Protein AF-0000000078811228 (afdb_homodimer)

Foldseek 3Di:
DVVVVVVVVVVVVVVVVQVVCCVVQVGDDDPPQDPVRVVVVNVVSVVVVVVVVVVVVVVVVVVVCVVCVPPDPVRVVVVVVVVVD/DVVVVVVVVVVVVVVVVQVVCCVVQVGDDDPPQDPVSVVVVNVVSVVVVVVVVVVVVVVVVVVVCVVCVPPDPVRVVVVVVVVVD

Solvent-accessible surface area (backbone atoms only — not comparable to full-atom values): 9125 Å² total; per-residue (Å²): 111,64,65,58,51,48,47,48,48,50,50,49,52,52,49,50,51,42,51,52,32,27,72,52,47,72,48,64,78,67,87,86,59,49,46,69,52,44,33,54,48,28,52,55,49,40,52,52,40,51,49,21,38,51,46,30,52,53,52,26,50,56,24,52,49,58,65,46,67,77,48,50,71,69,55,50,52,53,52,53,52,63,67,74,101,113,65,65,61,49,49,47,50,48,51,50,48,52,51,49,50,51,42,51,52,31,28,74,52,47,74,48,62,76,65,87,86,60,47,46,68,52,46,35,53,49,29,52,54,50,40,54,50,39,52,49,20,39,49,45,32,50,53,50,26,50,55,24,50,49,57,66,46,67,80,49,50,70,70,56,50,51,52,52,51,54,60,63,77,95

Structure (mmCIF, N/CA/C/O backbone):
data_AF-0000000078811228-model_v1
#
loop_
_entity.id
_entity.type
_entity.pdbx_description
1 polymer 'Uncharacterized protein'
#
loop_
_atom_site.group_PDB
_atom_site.id
_atom_site.type_symbol
_atom_site.label_atom_id
_atom_site.label_alt_id
_atom_site.label_comp_id
_atom_site.label_asym_id
_atom_site.label_entity_id
_atom_site.label_seq_id
_atom_site.pdbx_PDB_ins_code
_atom_site.Cartn_x
_atom_site.Cartn_y
_atom_site.Cartn_z
_atom_site.occupancy
_atom_site.B_iso_or_equiv
_atom_site.auth_seq_id
_atom_site.auth_comp_id
_atom_site.auth_asym_id
_atom_site.auth_atom_id
_atom_site.pdbx_PDB_model_num
ATOM 1 N N . MET A 1 1 ? -31.359 26.656 -6.195 1 53.28 1 MET A N 1
ATOM 2 C CA . MET A 1 1 ? -30.469 26.203 -7.262 1 53.28 1 MET A CA 1
ATOM 3 C C . MET A 1 1 ? -29.016 26.406 -6.871 1 53.28 1 MET A C 1
ATOM 5 O O . MET A 1 1 ? -28.156 25.578 -7.195 1 53.28 1 MET A O 1
ATOM 9 N N . THR A 1 2 ? -28.75 27.469 -6.086 1 66.62 2 THR A N 1
ATOM 10 C CA . THR A 1 2 ? -27.375 27.844 -5.762 1 66.62 2 THR A CA 1
ATOM 11 C C . THR A 1 2 ? -26.797 26.891 -4.723 1 66.62 2 THR A C 1
ATOM 13 O O . THR A 1 2 ? -25.641 26.484 -4.828 1 66.62 2 THR A O 1
ATOM 16 N N . THR A 1 3 ? -27.734 26.438 -3.873 1 69.56 3 THR A N 1
ATOM 17 C CA . THR A 1 3 ? -27.234 25.625 -2.768 1 69.56 3 THR A CA 1
ATOM 18 C C . THR A 1 3 ? -26.844 24.234 -3.256 1 69.56 3 THR A C 1
ATOM 20 O O . THR A 1 3 ? -25.828 23.672 -2.807 1 69.56 3 THR A O 1
ATOM 23 N N . LEU A 1 4 ? -27.656 23.781 -4.211 1 66.94 4 LEU A N 1
ATOM 24 C CA . LEU A 1 4 ? -27.359 22.453 -4.73 1 66.94 4 LEU A CA 1
ATOM 25 C C . LEU A 1 4 ? -26.094 22.469 -5.57 1 66.94 4 LEU A C 1
ATOM 27 O O . LEU A 1 4 ? -25.297 21.516 -5.516 1 66.94 4 LEU A O 1
ATOM 31 N N . GLU A 1 5 ? -26.016 23.594 -6.297 1 62.56 5 GLU A N 1
ATOM 32 C CA . GLU A 1 5 ? -24.828 23.703 -7.145 1 62.56 5 GLU A CA 1
ATOM 33 C C . GLU A 1 5 ? -23.562 23.828 -6.305 1 62.56 5 GLU A C 1
ATOM 35 O O . GLU A 1 5 ? -22.531 23.25 -6.641 1 62.56 5 GLU A O 1
ATOM 40 N N . ASN A 1 6 ? -23.781 24.656 -5.176 1 64.19 6 ASN A N 1
ATOM 41 C CA . ASN A 1 6 ? -22.641 24.812 -4.285 1 64.19 6 ASN A CA 1
ATOM 42 C C . ASN A 1 6 ? -22.266 23.5 -3.615 1 64.19 6 ASN A C 1
ATOM 44 O O . ASN A 1 6 ? -21.078 23.188 -3.457 1 64.19 6 ASN A O 1
ATOM 48 N N . GLU A 1 7 ? -23.297 22.812 -3.293 1 61.97 7 GLU A N 1
ATOM 49 C CA . GLU A 1 7 ? -23.047 21.531 -2.656 1 61.97 7 GLU A CA 1
ATOM 50 C C . GLU A 1 7 ? -22.375 20.547 -3.623 1 61.97 7 GLU A C 1
ATOM 52 O O . GLU A 1 7 ? -21.469 19.812 -3.24 1 61.97 7 GLU A O 1
ATOM 57 N N . LYS A 1 8 ? -22.844 20.547 -4.711 1 66.62 8 LYS A N 1
ATOM 58 C CA . LYS A 1 8 ? -22.25 19.672 -5.723 1 66.62 8 LYS A CA 1
ATOM 59 C C . LYS A 1 8 ? -20.812 20.047 -6.02 1 66.62 8 LYS A C 1
ATOM 61 O O . LYS A 1 8 ? -19.953 19.188 -6.227 1 66.62 8 LYS A O 1
ATOM 66 N N . ASN A 1 9 ? -20.688 21.375 -6.02 1 69.81 9 ASN A N 1
ATOM 67 C CA . ASN A 1 9 ? -19.344 21.875 -6.266 1 69.81 9 ASN A CA 1
ATOM 68 C C . ASN A 1 9 ? -18.391 21.5 -5.133 1 69.81 9 ASN A C 1
ATOM 70 O O . ASN A 1 9 ? -17.25 21.094 -5.383 1 69.81 9 ASN A O 1
ATOM 74 N N . VAL A 1 10 ? -18.906 21.641 -3.891 1 69.25 10 VAL A N 1
ATOM 75 C CA . VAL A 1 10 ? -18.078 21.297 -2.742 1 69.25 10 VAL A CA 1
ATOM 76 C C . VAL A 1 10 ? -17.812 19.797 -2.736 1 69.25 10 VAL A C 1
ATOM 78 O O . VAL A 1 10 ? -16.688 19.359 -2.479 1 69.25 10 VAL A O 1
ATOM 81 N N . ASN A 1 11 ? -18.781 19.078 -3.129 1 75 11 ASN A N 1
ATOM 82 C CA . ASN A 1 11 ? -18.641 17.625 -3.18 1 75 11 ASN A CA 1
ATOM 83 C C . ASN A 1 11 ? -17.641 17.203 -4.254 1 75 11 ASN A C 1
ATOM 85 O O . ASN A 1 11 ? -16.859 16.281 -4.043 1 75 11 ASN A O 1
ATOM 89 N N . GLY A 1 12 ? -17.719 17.906 -5.293 1 78.69 12 GLY A N 1
ATOM 90 C CA . GLY A 1 12 ? -16.797 17.625 -6.379 1 78.69 12 GLY A CA 1
ATOM 91 C C . GLY A 1 12 ? -15.352 17.906 -6.027 1 78.69 12 GLY A C 1
ATOM 92 O O . GLY A 1 12 ? -14.461 17.125 -6.352 1 78.69 12 GLY A O 1
ATOM 93 N N . VAL A 1 13 ? -15.125 19.031 -5.352 1 81.94 13 VAL A N 1
ATOM 94 C CA . VAL A 1 13 ? -13.781 19.406 -4.941 1 81.94 13 VAL A CA 1
ATOM 95 C C . VAL A 1 13 ? -13.258 18.406 -3.91 1 81.94 13 VAL A C 1
ATOM 97 O O . VAL A 1 13 ? -12.094 18 -3.975 1 81.94 13 VAL A O 1
ATOM 100 N N . GLU A 1 14 ? -14.117 18.078 -3.074 1 82.56 14 GLU A N 1
ATOM 101 C CA . GLU A 1 14 ? -13.727 17.125 -2.041 1 82.56 14 GLU A CA 1
ATOM 102 C C . GLU A 1 14 ? -13.375 15.766 -2.646 1 82.56 14 GLU A C 1
ATOM 104 O O . GLU A 1 14 ? -12.406 15.133 -2.232 1 82.56 14 GLU A O 1
ATOM 109 N N . GLU A 1 15 ? -14.125 15.414 -3.547 1 87.19 15 GLU A N 1
ATOM 110 C CA . GLU A 1 15 ? -13.867 14.141 -4.211 1 87.19 15 GLU A CA 1
ATOM 111 C C . GLU A 1 15 ? -12.547 14.18 -4.977 1 87.19 15 GLU A C 1
ATOM 113 O O . GLU A 1 15 ? -11.805 13.195 -4.992 1 87.19 15 GLU A O 1
ATOM 118 N N . SER A 1 16 ? -12.289 15.258 -5.523 1 88.69 16 SER A N 1
ATOM 119 C CA . SER A 1 16 ? -11.039 15.414 -6.262 1 88.69 16 SER A CA 1
ATOM 120 C C . SER A 1 16 ? -9.836 15.375 -5.324 1 88.69 16 SER A C 1
ATOM 122 O O . SER A 1 16 ? -8.812 14.773 -5.645 1 88.69 16 SER A O 1
ATOM 124 N N . LYS A 1 17 ? -9.992 16.016 -4.211 1 91.12 17 LYS A N 1
ATOM 125 C CA . LYS A 1 17 ? -8.914 16 -3.225 1 91.12 17 LYS A CA 1
ATOM 126 C C . LYS A 1 17 ? -8.672 14.586 -2.697 1 91.12 17 LYS A C 1
ATOM 128 O O . LYS A 1 17 ? -7.52 14.164 -2.547 1 91.12 17 LYS A O 1
ATOM 133 N N . ARG A 1 18 ? -9.727 13.914 -2.486 1 91.75 18 ARG A N 1
ATOM 134 C CA . ARG A 1 18 ? -9.617 12.539 -1.999 1 91.75 18 ARG A CA 1
ATOM 135 C C . ARG A 1 18 ? -8.961 11.641 -3.037 1 91.75 18 ARG A C 1
ATOM 137 O O . ARG A 1 18 ? -8.133 10.789 -2.693 1 91.75 18 ARG A O 1
ATOM 144 N N . ALA A 1 19 ? -9.305 11.875 -4.215 1 93.25 19 ALA A N 1
ATOM 145 C CA . ALA A 1 19 ? -8.711 11.094 -5.297 1 93.25 19 ALA A CA 1
ATOM 146 C C . ALA A 1 19 ? -7.211 11.344 -5.398 1 93.25 19 ALA A C 1
ATOM 148 O O . ALA A 1 19 ? -6.43 10.406 -5.598 1 93.25 19 ALA A O 1
ATOM 149 N N . GLU A 1 20 ? -6.824 12.586 -5.285 1 94.88 20 GLU A N 1
ATOM 150 C CA . GLU A 1 20 ? -5.41 12.938 -5.328 1 94.88 20 GLU A CA 1
ATOM 151 C C . GLU A 1 20 ? -4.652 12.312 -4.16 1 94.88 20 GLU A C 1
ATOM 153 O O . GLU A 1 20 ? -3.539 11.812 -4.332 1 94.88 20 GLU A O 1
ATOM 158 N N . MET A 1 21 ? -5.234 12.297 -2.949 1 95.94 21 MET A N 1
ATOM 159 C CA . MET A 1 21 ? -4.613 11.68 -1.781 1 95.94 21 MET A CA 1
ATOM 160 C C . MET A 1 21 ? -4.453 10.172 -1.982 1 95.94 21 MET A C 1
ATOM 162 O O . MET A 1 21 ? -3.428 9.602 -1.615 1 95.94 21 MET A O 1
ATOM 166 N N . HIS A 1 22 ? -5.438 9.648 -2.57 1 96.5 22 HIS A N 1
ATOM 167 C CA . HIS A 1 22 ? -5.383 8.211 -2.822 1 96.5 22 HIS A CA 1
ATOM 168 C C . HIS A 1 22 ? -4.246 7.863 -3.781 1 96.5 22 HIS A C 1
ATOM 170 O O . HIS A 1 22 ? -3.529 6.883 -3.572 1 96.5 22 HIS A O 1
ATOM 176 N N . LYS A 1 23 ? -4.109 8.656 -4.75 1 96.88 23 LYS A N 1
ATOM 177 C CA . LYS A 1 23 ? -3.021 8.438 -5.699 1 96.88 23 LYS A CA 1
ATOM 178 C C . LYS A 1 23 ? -1.662 8.586 -5.023 1 96.88 23 LYS A C 1
ATOM 180 O O . LYS A 1 23 ? -0.744 7.809 -5.285 1 96.88 23 LYS A O 1
ATOM 185 N N . THR A 1 24 ? -1.56 9.516 -4.129 1 97.88 24 THR A N 1
ATOM 186 C CA . THR A 1 24 ? -0.287 9.891 -3.521 1 97.88 24 THR A CA 1
ATOM 187 C C . THR A 1 24 ? 0.051 8.953 -2.359 1 97.88 24 THR A C 1
ATOM 189 O O . THR A 1 24 ? 1.209 8.57 -2.182 1 97.88 24 THR A O 1
ATOM 192 N N . TYR A 1 25 ? -0.99 8.562 -1.59 1 98.38 25 TYR A N 1
ATOM 193 C CA . TYR A 1 25 ? -0.711 7.902 -0.318 1 98.38 25 TYR A CA 1
ATOM 194 C C . TYR A 1 25 ? -1.384 6.539 -0.25 1 98.38 25 TYR A C 1
ATOM 196 O O . TYR A 1 25 ? -1.197 5.793 0.716 1 98.38 25 TYR A O 1
ATOM 204 N N . GLY A 1 26 ? -2.17 6.164 -1.188 1 97.5 26 GLY A N 1
ATOM 205 C CA . GLY A 1 26 ? -2.902 4.906 -1.166 1 97.5 26 GLY A CA 1
ATOM 206 C C . GLY A 1 26 ? -4.199 4.988 -0.387 1 97.5 26 GLY A C 1
ATOM 207 O O . GLY A 1 26 ? -5.023 4.07 -0.444 1 97.5 26 GLY A O 1
ATOM 208 N N . MET A 1 27 ? -4.344 5.988 0.376 1 97.19 27 MET A N 1
ATOM 209 C CA . MET A 1 27 ? -5.52 6.254 1.203 1 97.19 27 MET A CA 1
ATOM 210 C C . MET A 1 27 ? -5.629 7.742 1.525 1 97.19 27 MET A C 1
ATOM 212 O O . MET A 1 27 ? -4.625 8.453 1.536 1 97.19 27 MET A O 1
ATOM 216 N N . TRP A 1 28 ? -6.855 8.156 1.708 1 96 28 TRP A N 1
ATOM 217 C CA . TRP A 1 28 ? -7.012 9.547 2.111 1 96 28 TRP A CA 1
ATOM 218 C C . TRP A 1 28 ? -7.055 9.672 3.631 1 96 28 TRP A C 1
ATOM 220 O O . TRP A 1 28 ? -7.371 8.703 4.332 1 96 28 TRP A O 1
ATOM 230 N N . TYR A 1 29 ? -6.719 10.875 4.141 1 95.94 29 TYR A N 1
ATOM 231 C CA . TYR A 1 29 ? -6.91 11.227 5.543 1 95.94 29 TYR A CA 1
ATOM 232 C C . TYR A 1 29 ? -8.023 12.25 5.703 1 95.94 29 TYR A C 1
ATOM 234 O O . TYR A 1 29 ? -8.414 12.906 4.73 1 95.94 29 TYR A O 1
ATOM 242 N N . LYS A 1 30 ? -8.523 12.352 6.859 1 92.69 30 LYS A N 1
ATOM 243 C CA . LYS A 1 30 ? -9.688 13.188 7.137 1 92.69 30 LYS A CA 1
ATOM 244 C C . LYS A 1 30 ? -9.352 14.664 6.961 1 92.69 30 LYS A C 1
ATOM 246 O O . LYS A 1 30 ? -8.281 15.117 7.359 1 92.69 30 LYS A O 1
ATOM 251 N N . GLU A 1 31 ? -10.344 15.352 6.383 1 87.88 31 GLU A N 1
ATOM 252 C CA . GLU A 1 31 ? -10.211 16.797 6.305 1 87.88 31 GLU A CA 1
ATOM 253 C C . GLU A 1 31 ? -10.07 17.422 7.691 1 87.88 31 GLU A C 1
ATOM 255 O O . GLU A 1 31 ? -10.781 17.031 8.625 1 87.88 31 GLU A O 1
ATOM 260 N N . GLY A 1 32 ? -9.094 18.422 7.836 1 90.56 32 GLY A N 1
ATOM 261 C CA . GLY A 1 32 ? -8.914 19.078 9.117 1 90.56 32 GLY A CA 1
ATOM 262 C C . GLY A 1 32 ? -8.039 18.297 10.078 1 90.56 32 GLY A C 1
ATOM 263 O O . GLY A 1 32 ? -7.965 18.609 11.266 1 90.56 32 GLY A O 1
ATOM 264 N N . ALA A 1 33 ? -7.473 17.25 9.602 1 94.94 33 ALA A N 1
ATOM 265 C CA . ALA A 1 33 ? -6.562 16.469 10.445 1 94.94 33 ALA A CA 1
ATOM 266 C C . ALA A 1 33 ? -5.461 17.359 11.023 1 94.94 33 ALA A C 1
ATOM 268 O O . ALA A 1 33 ? -4.895 18.203 10.312 1 94.94 33 ALA A O 1
ATOM 269 N N . THR A 1 34 ? -5.215 17.172 12.328 1 94.69 34 THR A N 1
ATOM 270 C CA . THR A 1 34 ? -4.109 17.875 12.969 1 94.69 34 THR A CA 1
ATOM 271 C C . THR A 1 34 ? -2.773 17.25 12.578 1 94.69 34 THR A C 1
ATOM 273 O O . THR A 1 34 ? -2.736 16.156 12.008 1 94.69 34 THR A O 1
ATOM 276 N N . ALA A 1 35 ? -1.739 17.906 12.93 1 94.25 35 ALA A N 1
ATOM 277 C CA . ALA A 1 35 ? -0.403 17.359 12.711 1 94.25 35 ALA A CA 1
ATOM 278 C C . ALA A 1 35 ? -0.23 16.031 13.438 1 94.25 35 ALA A C 1
ATOM 280 O O . ALA A 1 35 ? 0.363 15.094 12.891 1 94.25 35 ALA A O 1
ATOM 281 N N . SER A 1 36 ? -0.73 15.945 14.594 1 94.69 36 SER A N 1
ATOM 282 C CA . SER A 1 36 ? -0.647 14.711 15.367 1 94.69 36 SER A CA 1
ATOM 283 C C . SER A 1 36 ? -1.448 13.594 14.711 1 94.69 36 SER A C 1
ATOM 285 O O . SER A 1 36 ? -1.004 12.445 14.672 1 94.69 36 SER A O 1
ATOM 287 N N . ASP A 1 37 ? -2.59 13.945 14.203 1 96.88 37 ASP A N 1
ATOM 288 C CA . ASP A 1 37 ? -3.4 12.977 13.469 1 96.88 37 ASP A CA 1
ATOM 289 C C . ASP A 1 37 ? -2.639 12.422 12.266 1 96.88 37 ASP A C 1
ATOM 291 O O . ASP A 1 37 ? -2.66 11.219 12.016 1 96.88 37 ASP A O 1
ATOM 295 N N . LEU A 1 38 ? -1.973 13.297 11.586 1 97.75 38 LEU A N 1
ATOM 296 C CA . LEU A 1 38 ? -1.277 12.914 10.359 1 97.75 38 LEU A CA 1
ATOM 297 C C . LEU A 1 38 ? -0.089 12.008 10.672 1 97.75 38 LEU A C 1
ATOM 299 O O . LEU A 1 38 ? 0.167 11.039 9.945 1 97.75 38 LEU A O 1
ATOM 303 N N . VAL A 1 39 ? 0.568 12.273 11.672 1 97.44 39 VAL A N 1
ATOM 304 C CA . VAL A 1 39 ? 1.681 11.414 12.07 1 97.44 39 VAL A CA 1
ATOM 305 C C . VAL A 1 39 ? 1.172 10 12.359 1 97.44 39 VAL A C 1
ATOM 307 O O . VAL A 1 39 ? 1.721 9.023 11.844 1 97.44 39 VAL A O 1
ATOM 310 N N . SER A 1 40 ? 0.132 9.914 13.133 1 98 40 SER A N 1
ATOM 311 C CA . SER A 1 40 ? -0.447 8.625 13.477 1 98 40 SER A CA 1
ATOM 312 C C . SER A 1 40 ? -0.976 7.906 12.242 1 98 40 SER A C 1
ATOM 314 O O . SER A 1 40 ? -0.814 6.691 12.102 1 98 40 SER A O 1
ATOM 316 N N . TRP A 1 41 ? -1.61 8.672 11.492 1 98.5 41 TRP A N 1
ATOM 317 C CA . TRP A 1 41 ? -2.152 8.133 10.25 1 98.5 41 TRP A CA 1
ATOM 318 C C . TRP A 1 41 ? -1.042 7.562 9.367 1 98.5 41 TRP A C 1
ATOM 320 O O . TRP A 1 41 ? -1.156 6.441 8.867 1 98.5 41 TRP A O 1
ATOM 330 N N . CYS A 1 42 ? 0.014 8.242 9.211 1 98.62 42 CYS A N 1
ATOM 331 C CA . CYS A 1 42 ? 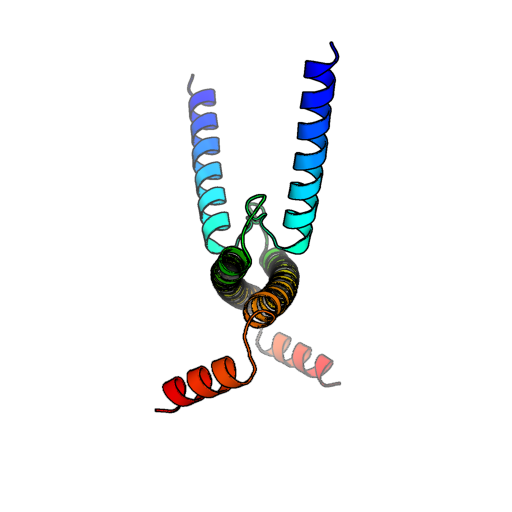1.149 7.793 8.414 1 98.62 42 CYS A CA 1
ATOM 332 C C . CYS A 1 42 ? 1.745 6.512 8.984 1 98.62 42 CYS A C 1
ATOM 334 O O . CYS A 1 42 ? 2.045 5.574 8.242 1 98.62 42 CYS A O 1
ATOM 336 N N . ASP A 1 43 ? 1.846 6.48 10.242 1 98.56 43 ASP A N 1
ATOM 337 C CA . ASP A 1 43 ? 2.396 5.285 10.867 1 98.56 43 ASP A CA 1
ATOM 338 C C . ASP A 1 43 ? 1.537 4.059 10.57 1 98.56 43 ASP A C 1
ATOM 340 O O . ASP A 1 43 ? 2.062 2.99 10.242 1 98.56 43 ASP A O 1
ATOM 344 N N . ALA A 1 44 ? 0.321 4.211 10.695 1 98.56 44 ALA A N 1
ATOM 345 C CA . ALA A 1 44 ? -0.602 3.105 10.445 1 98.56 44 ALA A CA 1
ATOM 346 C C . ALA A 1 44 ? -0.534 2.656 8.992 1 98.56 44 ALA A C 1
ATOM 348 O O . ALA A 1 44 ? -0.516 1.456 8.703 1 98.56 44 ALA A O 1
ATOM 349 N N . ARG A 1 45 ? -0.449 3.605 8.062 1 98.56 45 ARG A N 1
ATOM 350 C CA . ARG A 1 45 ? -0.403 3.275 6.645 1 98.56 45 ARG A CA 1
ATOM 351 C C . ARG A 1 45 ? 0.898 2.562 6.289 1 98.56 45 ARG A C 1
ATOM 353 O O . ARG A 1 45 ? 0.889 1.565 5.566 1 98.56 45 ARG A O 1
ATOM 360 N N . ILE A 1 46 ? 1.917 3.059 6.789 1 98.75 46 ILE A N 1
ATOM 361 C CA . ILE A 1 46 ? 3.227 2.482 6.508 1 98.75 46 ILE A CA 1
ATOM 362 C C . ILE A 1 46 ? 3.262 1.03 6.98 1 98.75 46 ILE A C 1
ATOM 364 O O . ILE A 1 46 ? 3.779 0.156 6.281 1 98.75 46 ILE A O 1
ATOM 368 N N . ALA A 1 47 ? 2.689 0.755 8.117 1 98.75 47 ALA A N 1
ATOM 369 C CA . ALA A 1 47 ? 2.635 -0.609 8.641 1 98.75 47 ALA A CA 1
ATOM 370 C C . ALA A 1 47 ? 1.868 -1.527 7.691 1 98.75 47 ALA A C 1
ATOM 372 O O . ALA A 1 47 ? 2.312 -2.641 7.398 1 98.75 47 ALA A O 1
ATOM 373 N N . VAL A 1 48 ? 0.769 -1.056 7.215 1 98.5 48 VAL A N 1
ATOM 374 C CA . VAL A 1 48 ? -0.057 -1.84 6.305 1 98.5 48 VAL A CA 1
ATOM 375 C C . VAL A 1 48 ? 0.714 -2.113 5.016 1 98.5 48 VAL A C 1
ATOM 377 O O . VAL A 1 48 ? 0.761 -3.252 4.543 1 98.5 48 VAL A O 1
AT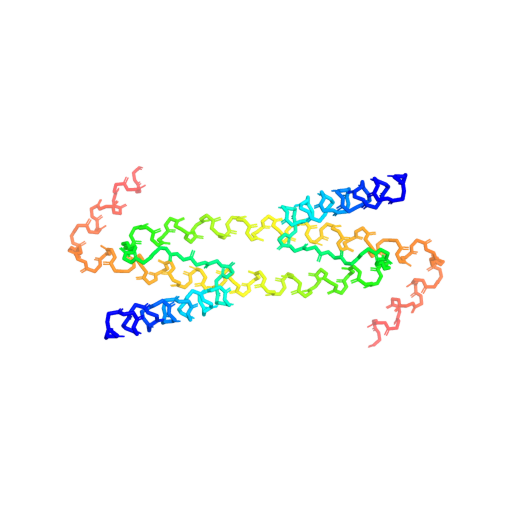OM 380 N N . TYR A 1 49 ? 1.325 -1.135 4.465 1 98.81 49 TYR A N 1
ATOM 381 C CA . TYR A 1 49 ? 2.035 -1.279 3.199 1 98.81 49 TYR A CA 1
ATOM 382 C C . TYR A 1 49 ? 3.232 -2.211 3.35 1 98.81 49 TYR A C 1
ATOM 384 O O . TYR A 1 49 ? 3.539 -2.988 2.441 1 98.81 49 TYR A O 1
ATOM 392 N N . ARG A 1 50 ? 3.875 -2.123 4.438 1 98.81 50 ARG A N 1
ATOM 393 C CA . ARG A 1 50 ? 4.992 -3.025 4.688 1 98.81 50 ARG A CA 1
ATOM 394 C C . ARG A 1 50 ? 4.527 -4.477 4.742 1 98.81 50 ARG A C 1
ATOM 396 O O . ARG A 1 50 ? 5.207 -5.371 4.234 1 98.81 50 ARG A O 1
ATOM 403 N N . GLU A 1 51 ? 3.396 -4.723 5.348 1 98.81 51 GLU A N 1
ATOM 404 C CA . GLU A 1 51 ? 2.834 -6.066 5.375 1 98.81 51 GLU A CA 1
ATOM 405 C C . GLU A 1 51 ? 2.463 -6.543 3.975 1 98.81 51 GLU A C 1
ATOM 407 O O . GLU A 1 51 ? 2.727 -7.691 3.613 1 98.81 51 GLU A O 1
ATOM 412 N N . TRP A 1 52 ? 1.876 -5.664 3.25 1 98.56 52 TRP A N 1
ATOM 413 C CA . TRP A 1 52 ? 1.521 -6.008 1.878 1 98.56 52 TRP A CA 1
ATOM 414 C C . TRP A 1 52 ? 2.766 -6.328 1.058 1 98.56 52 TRP A C 1
ATOM 416 O O . TRP A 1 52 ? 2.771 -7.281 0.274 1 98.56 52 TRP A O 1
ATOM 426 N N . ILE A 1 53 ? 3.787 -5.547 1.235 1 98.81 53 ILE A N 1
ATOM 427 C CA . ILE A 1 53 ? 5.035 -5.789 0.519 1 98.81 53 ILE A CA 1
ATOM 428 C C . ILE A 1 53 ? 5.59 -7.16 0.898 1 98.81 53 ILE A C 1
ATOM 430 O O . ILE A 1 53 ? 5.984 -7.941 0.027 1 98.81 53 ILE A O 1
ATOM 434 N N . LYS A 1 54 ? 5.566 -7.422 2.125 1 98.81 54 LYS A N 1
ATOM 435 C CA . LYS A 1 54 ? 6.023 -8.727 2.594 1 98.81 54 LYS A CA 1
ATOM 436 C C . LYS A 1 54 ? 5.234 -9.859 1.932 1 98.81 54 LYS A C 1
ATOM 438 O O . LYS A 1 54 ? 5.82 -10.82 1.429 1 98.81 54 LYS A O 1
ATOM 443 N N . ASN A 1 55 ? 3.975 -9.773 1.965 1 98.69 55 ASN A N 1
ATOM 444 C CA . ASN A 1 55 ? 3.115 -10.789 1.37 1 98.69 55 ASN A CA 1
ATOM 445 C C . ASN A 1 55 ? 3.365 -10.93 -0.129 1 98.69 55 ASN A C 1
ATOM 447 O O . ASN A 1 55 ? 3.396 -12.047 -0.657 1 98.69 55 ASN A O 1
ATOM 451 N N . CYS A 1 56 ? 3.525 -9.812 -0.806 1 98.56 56 CYS A N 1
ATOM 452 C CA . CYS A 1 56 ? 3.814 -9.828 -2.236 1 98.56 56 CYS A CA 1
ATOM 453 C C . CYS A 1 56 ? 5.156 -10.5 -2.51 1 98.56 56 CYS A C 1
ATOM 455 O O . CYS A 1 56 ? 5.297 -11.242 -3.482 1 98.56 56 CYS A O 1
ATOM 457 N N . MET A 1 57 ? 6.09 -10.172 -1.722 1 98.69 57 MET A N 1
ATOM 458 C CA . MET A 1 57 ? 7.402 -10.789 -1.894 1 98.69 57 MET A CA 1
ATOM 459 C C . MET A 1 57 ? 7.316 -12.305 -1.735 1 98.69 57 MET A C 1
ATOM 461 O O . MET A 1 57 ? 7.93 -13.047 -2.504 1 98.69 57 MET A O 1
ATOM 465 N N . GLU A 1 58 ? 6.562 -12.789 -0.75 1 98.44 58 GLU A N 1
ATOM 466 C CA . GLU A 1 58 ? 6.391 -14.227 -0.524 1 98.44 58 GLU A CA 1
ATOM 467 C C . GLU A 1 58 ? 5.68 -14.883 -1.702 1 98.44 58 GLU A C 1
ATOM 469 O O . GLU A 1 58 ? 6.094 -15.953 -2.164 1 98.44 58 GLU A O 1
ATOM 474 N N . LEU A 1 59 ? 4.688 -14.312 -2.168 1 97.81 59 LEU A N 1
ATOM 475 C CA . LEU A 1 59 ? 3.973 -14.82 -3.334 1 97.81 59 LEU A CA 1
ATOM 476 C C . LEU A 1 59 ? 4.887 -14.859 -4.555 1 97.81 59 LEU A C 1
ATOM 478 O O . LEU A 1 59 ? 4.879 -15.844 -5.305 1 97.81 59 LEU A O 1
ATOM 482 N N . LYS A 1 60 ? 5.645 -13.773 -4.703 1 97.88 60 LYS A N 1
ATOM 483 C CA . LYS A 1 60 ? 6.586 -13.703 -5.82 1 97.88 60 LYS A CA 1
ATOM 484 C C . LYS A 1 60 ? 7.586 -14.859 -5.766 1 97.88 60 LYS A C 1
ATOM 486 O O . LYS A 1 60 ? 7.832 -15.523 -6.773 1 97.88 60 LYS A O 1
ATOM 491 N N . HIS A 1 61 ? 8.047 -15.078 -4.652 1 96.69 61 HIS A N 1
ATOM 492 C CA . HIS A 1 61 ? 9.031 -16.141 -4.473 1 96.69 61 HIS A CA 1
ATOM 493 C C . HIS A 1 61 ? 8.438 -17.5 -4.773 1 96.69 61 HIS A C 1
ATOM 495 O O . HIS A 1 61 ? 9.047 -18.312 -5.477 1 96.69 61 HIS A O 1
ATOM 501 N N . SER A 1 62 ? 7.34 -17.781 -4.254 1 95.75 62 SER A N 1
ATOM 502 C CA . SER A 1 62 ? 6.668 -19.047 -4.508 1 95.75 62 SER A CA 1
ATOM 503 C C . SER A 1 62 ? 6.367 -19.219 -5.992 1 95.75 62 SER A C 1
ATOM 505 O O . SER A 1 62 ? 6.5 -20.328 -6.531 1 95.75 62 SER A O 1
ATOM 507 N N . SER A 1 63 ? 5.996 -18.188 -6.605 1 95.31 63 SER A N 1
ATOM 508 C CA . SER A 1 63 ? 5.688 -18.219 -8.031 1 95.31 63 SER A CA 1
ATOM 509 C C . SER A 1 63 ? 6.949 -18.438 -8.867 1 95.31 63 SER A C 1
ATOM 511 O O . SER A 1 63 ? 6.922 -19.172 -9.859 1 95.31 63 SER A O 1
ATOM 513 N N . GLN A 1 64 ? 7.965 -17.781 -8.445 1 91.94 64 GLN A N 1
ATOM 514 C CA . GLN A 1 64 ? 9.242 -17.984 -9.117 1 91.94 64 GLN A CA 1
ATOM 515 C C . GLN A 1 64 ? 9.711 -19.438 -8.992 1 91.94 64 GLN A C 1
ATOM 517 O O . GLN A 1 64 ? 10.211 -20.016 -9.961 1 91.94 64 GLN A O 1
ATOM 522 N N . ALA A 1 65 ? 9.508 -19.984 -7.832 1 91.19 65 ALA A N 1
ATOM 523 C CA . ALA A 1 65 ? 9.859 -21.391 -7.621 1 91.19 65 ALA A CA 1
ATOM 524 C C . ALA A 1 65 ? 9.055 -22.312 -8.531 1 91.19 65 ALA A C 1
ATOM 526 O O . ALA A 1 65 ? 9.586 -23.266 -9.094 1 91.19 65 ALA A O 1
ATOM 527 N N . GLN A 1 66 ? 7.848 -22.016 -8.734 1 90.88 66 GLN A N 1
ATOM 528 C CA . GLN A 1 66 ? 6.984 -22.781 -9.625 1 90.88 66 GLN A CA 1
ATOM 529 C C . GLN A 1 66 ? 7.477 -22.719 -11.062 1 90.88 66 GLN A C 1
ATOM 531 O O . GLN A 1 66 ? 7.434 -23.719 -11.789 1 90.88 66 GLN A O 1
ATOM 536 N N . LEU A 1 67 ? 7.93 -21.578 -11.469 1 87.81 67 LEU A N 1
ATOM 537 C CA . LEU A 1 67 ? 8.453 -21.391 -12.82 1 87.81 67 LEU A CA 1
ATOM 538 C C . LEU A 1 67 ? 9.703 -22.234 -13.039 1 87.81 67 LEU A C 1
ATOM 540 O O . LEU A 1 67 ? 9.914 -22.766 -14.125 1 87.81 67 LEU A O 1
ATOM 544 N N . LEU A 1 68 ? 10.375 -22.391 -11.969 1 87.62 68 LEU A N 1
ATOM 545 C CA . LEU A 1 68 ? 11.648 -23.094 -12.055 1 87.62 68 LEU A CA 1
ATOM 546 C C . LEU A 1 68 ? 11.453 -24.594 -11.875 1 87.62 68 LEU A C 1
ATOM 548 O O . LEU A 1 68 ? 12.297 -25.391 -12.297 1 87.62 68 LEU A O 1
ATOM 552 N N . SER A 1 69 ? 10.414 -24.938 -11.148 1 86 69 SER A 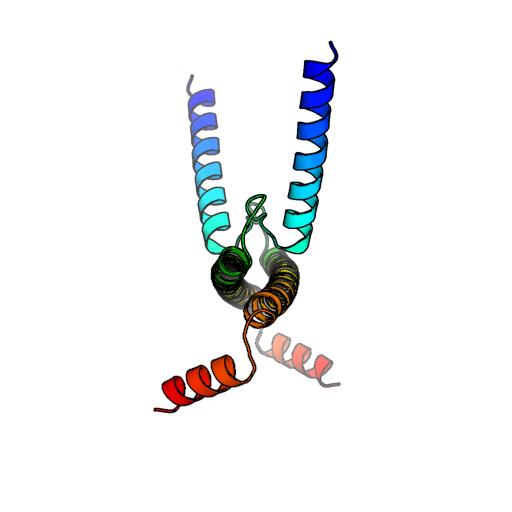N 1
ATOM 553 C CA . SER A 1 69 ? 10.188 -26.359 -10.836 1 86 69 SER A CA 1
ATOM 554 C C . SER A 1 69 ? 10.086 -27.188 -12.102 1 86 69 SER A C 1
ATOM 556 O O . SER A 1 69 ? 10.422 -28.375 -12.094 1 86 69 SER A O 1
ATOM 558 N N . GLY A 1 70 ? 9.719 -26.625 -13.234 1 76.69 70 GLY A N 1
ATOM 559 C CA . GLY A 1 70 ? 9.641 -27.375 -14.469 1 76.69 70 GLY A CA 1
ATOM 560 C C . GLY A 1 70 ? 10.945 -27.375 -15.25 1 76.69 70 GLY A C 1
ATOM 561 O O . GLY A 1 70 ? 11.062 -28.047 -16.281 1 76.69 70 GLY A O 1
ATOM 562 N N . MET A 1 71 ? 11.867 -26.734 -14.719 1 81.25 71 MET A N 1
ATOM 563 C CA . MET A 1 71 ? 13.125 -26.594 -15.445 1 81.25 71 MET A CA 1
ATOM 564 C C . MET A 1 71 ? 14.172 -27.562 -14.914 1 81.25 71 MET A C 1
ATOM 566 O O . MET A 1 71 ? 14.211 -27.859 -13.719 1 81.25 71 MET A O 1
ATOM 570 N N . SER A 1 72 ? 14.812 -28.203 -15.914 1 84.12 72 SER A N 1
ATOM 571 C CA . SER A 1 72 ? 15.898 -29.094 -15.516 1 84.12 72 SER A CA 1
ATOM 572 C C . SER A 1 72 ? 17.062 -28.312 -14.93 1 84.12 72 SER A C 1
ATOM 574 O O . SER A 1 72 ? 17.219 -27.109 -15.18 1 84.12 72 SER A O 1
ATOM 576 N N . LYS A 1 73 ? 17.781 -28.953 -14.023 1 85.94 73 LYS A N 1
ATOM 577 C CA . LYS A 1 73 ? 18.984 -28.359 -13.453 1 85.94 73 LYS A CA 1
ATOM 578 C C . LYS A 1 73 ? 19.922 -27.844 -14.555 1 85.94 73 LYS A C 1
ATOM 580 O O . LYS A 1 73 ? 20.469 -26.75 -14.438 1 85.94 73 LYS A O 1
ATOM 585 N N . GLU A 1 74 ? 20.078 -28.594 -15.586 1 86.62 74 GLU A N 1
ATOM 586 C CA . GLU A 1 74 ? 20.922 -28.219 -16.719 1 86.62 74 GLU A CA 1
ATOM 587 C C . GLU A 1 74 ? 20.453 -26.922 -17.359 1 86.62 74 GLU A C 1
ATOM 589 O O . GLU A 1 74 ? 21.266 -26.062 -17.703 1 86.62 74 GLU A O 1
ATOM 594 N N . ALA A 1 75 ? 19.156 -26.828 -17.438 1 82 75 ALA A N 1
ATOM 595 C CA . ALA A 1 75 ? 18.578 -25.641 -18.031 1 82 75 ALA A CA 1
ATOM 596 C C . ALA A 1 75 ? 18.828 -24.406 -17.156 1 82 75 ALA A C 1
ATOM 598 O O . ALA A 1 75 ? 19.141 -23.328 -17.672 1 82 75 ALA A O 1
ATOM 599 N N . LEU A 1 76 ? 18.75 -24.625 -15.875 1 82.44 76 LEU A N 1
ATOM 600 C CA . LEU A 1 76 ? 18.953 -23.547 -14.922 1 82.44 76 LEU A CA 1
ATOM 601 C C . LEU A 1 76 ? 20.406 -23.094 -14.906 1 82.44 76 LEU A C 1
ATOM 603 O O . LEU A 1 76 ? 20.703 -21.891 -14.867 1 82.44 76 LEU A O 1
ATOM 607 N N . GLU A 1 77 ? 21.266 -24.047 -14.977 1 85.38 77 GLU A N 1
ATOM 608 C CA . GLU A 1 77 ? 22.703 -23.75 -15.016 1 85.38 77 GLU A CA 1
ATOM 609 C C . GLU A 1 77 ? 23.062 -23 -16.297 1 85.38 77 GLU A C 1
ATOM 611 O O . GLU A 1 77 ? 23.844 -22.047 -16.25 1 85.38 77 GLU A O 1
ATOM 616 N N . ARG A 1 78 ? 22.531 -23.344 -17.359 1 82.81 78 ARG A N 1
ATOM 617 C CA . ARG A 1 78 ? 22.766 -22.656 -18.625 1 82.81 78 ARG A CA 1
ATOM 618 C C . ARG A 1 78 ? 22.281 -21.219 -18.562 1 82.81 78 ARG A C 1
ATOM 620 O O . ARG A 1 78 ? 22.953 -20.297 -19.047 1 82.81 78 ARG A O 1
ATOM 627 N N . ALA A 1 79 ? 21.094 -21.109 -17.984 1 76.56 79 ALA A N 1
ATOM 628 C CA . ALA A 1 79 ? 20.531 -19.766 -17.859 1 76.56 79 ALA A CA 1
ATOM 629 C C . ALA A 1 79 ? 21.422 -18.875 -17 1 76.56 79 ALA A C 1
ATOM 631 O O . ALA A 1 79 ? 21.656 -17.703 -17.344 1 76.56 79 ALA A O 1
ATOM 632 N N . LEU A 1 80 ? 21.859 -19.438 -15.883 1 80.88 80 LEU A N 1
ATOM 633 C CA . LEU A 1 80 ? 22.719 -18.703 -14.969 1 80.88 80 LEU A CA 1
ATOM 634 C C . LEU A 1 80 ? 24.031 -18.312 -15.656 1 80.88 80 LEU A C 1
ATOM 636 O O . LEU A 1 80 ? 24.547 -17.203 -15.438 1 80.88 80 LEU A O 1
ATOM 640 N N . ALA A 1 81 ? 24.453 -19.109 -16.453 1 83.56 81 ALA A N 1
ATOM 641 C CA . ALA A 1 81 ? 25.703 -18.875 -17.172 1 83.56 81 ALA A CA 1
ATOM 642 C C . ALA A 1 81 ? 25.562 -17.719 -18.141 1 83.56 81 ALA A C 1
ATOM 644 O O . ALA A 1 81 ? 26.5 -16.938 -18.344 1 83.56 81 ALA A O 1
ATOM 645 N N . THR A 1 82 ? 24.438 -17.594 -18.719 1 77.12 82 THR A N 1
ATOM 646 C CA . THR A 1 82 ? 24.203 -16.516 -19.688 1 77.12 82 THR A CA 1
ATOM 647 C C . THR A 1 82 ? 24.141 -15.164 -18.984 1 77.12 82 THR A C 1
ATOM 649 O O . THR A 1 82 ? 24.484 -14.141 -19.578 1 77.12 82 THR A O 1
ATOM 652 N N . PHE A 1 83 ? 23.688 -15.219 -17.766 1 71.06 83 PHE A N 1
ATOM 653 C CA . PHE A 1 83 ? 23.594 -13.977 -17 1 71.06 83 PHE A CA 1
ATOM 654 C C . PHE A 1 83 ? 24.984 -13.523 -16.547 1 71.06 83 PHE A C 1
ATOM 656 O O . PHE A 1 83 ? 25.234 -12.328 -16.406 1 71.06 83 PHE A O 1
ATOM 663 N N . ASN A 1 84 ? 25.781 -14.359 -16.156 1 68.56 84 ASN A N 1
ATOM 664 C CA . ASN A 1 84 ? 27.141 -14.055 -15.711 1 68.56 84 ASN A CA 1
ATOM 665 C C . ASN A 1 84 ? 28.062 -13.711 -16.891 1 68.56 84 ASN A C 1
ATOM 667 O O . ASN A 1 84 ? 29.234 -13.391 -16.688 1 68.56 84 ASN A O 1
ATOM 671 N N . GLN A 1 85 ? 27.547 -13.703 -17.984 1 58.66 85 GLN A N 1
ATOM 672 C CA . GLN A 1 85 ? 28.344 -13.219 -19.094 1 58.66 85 GLN A CA 1
ATOM 673 C C . GLN A 1 85 ? 28.078 -11.742 -19.359 1 58.66 85 GLN A C 1
ATOM 675 O O . GLN A 1 85 ? 28.859 -10.883 -18.969 1 58.66 85 GLN A O 1
ATOM 680 N N . MET B 1 1 ? -34.219 -20.969 -11.789 1 52.91 1 MET B N 1
ATOM 681 C CA . MET B 1 1 ? -33.906 -20.625 -10.406 1 52.91 1 MET B CA 1
ATOM 682 C C . MET B 1 1 ? -32.5 -21.078 -10.023 1 52.91 1 MET B C 1
ATOM 684 O O . MET B 1 1 ? -31.828 -20.422 -9.227 1 52.91 1 MET B O 1
ATOM 688 N N . THR B 1 2 ? -32.031 -22.188 -10.617 1 65.88 2 THR B N 1
ATOM 689 C CA . THR B 1 2 ? -30.781 -22.781 -10.234 1 65.88 2 THR B CA 1
ATOM 690 C C . THR B 1 2 ? -29.609 -21.984 -10.797 1 65.88 2 THR B C 1
ATOM 692 O O . THR B 1 2 ? -28.594 -21.781 -10.109 1 65.88 2 THR B O 1
ATOM 695 N N . THR B 1 3 ? -29.906 -21.391 -11.969 1 68.69 3 THR B N 1
ATOM 696 C CA . THR B 1 3 ? -28.797 -20.719 -12.633 1 68.69 3 THR B CA 1
ATOM 697 C C . THR B 1 3 ? -28.453 -19.406 -11.938 1 68.69 3 THR B C 1
ATOM 699 O O . THR B 1 3 ? -27.281 -19.047 -11.789 1 68.69 3 THR B O 1
ATOM 702 N N . LEU B 1 4 ? -29.547 -18.766 -11.492 1 66.31 4 LEU B N 1
ATOM 703 C CA . LEU B 1 4 ? -29.312 -17.5 -10.828 1 66.31 4 LEU B CA 1
ATOM 704 C C . LEU B 1 4 ? -28.656 -17.703 -9.469 1 66.31 4 LEU B C 1
ATOM 706 O O . LEU B 1 4 ? -27.797 -16.922 -9.07 1 66.31 4 LEU B O 1
ATOM 710 N N . GLU B 1 5 ? -29.156 -18.781 -8.875 1 62.59 5 GLU B N 1
ATOM 711 C CA . GLU B 1 5 ? -28.594 -19.062 -7.559 1 62.59 5 GLU B CA 1
ATOM 712 C C . GLU B 1 5 ? -27.125 -19.453 -7.664 1 62.59 5 GLU B C 1
ATOM 714 O O . GLU B 1 5 ? -26.312 -19.047 -6.832 1 62.59 5 GLU B O 1
ATOM 719 N N . ASN B 1 6 ? -26.906 -20.266 -8.781 1 62.69 6 ASN B N 1
ATOM 720 C CA . ASN B 1 6 ? -25.516 -20.656 -8.992 1 62.69 6 ASN B CA 1
ATOM 721 C C . ASN B 1 6 ? -24.641 -19.453 -9.336 1 62.69 6 ASN B C 1
ATOM 723 O O . ASN B 1 6 ? -23.5 -19.359 -8.883 1 62.69 6 ASN B O 1
ATOM 727 N N . GLU B 1 7 ? -25.219 -18.625 -10.078 1 61.75 7 GLU B N 1
ATOM 728 C CA . GLU B 1 7 ? -24.469 -17.422 -10.445 1 61.75 7 GLU B CA 1
ATOM 729 C C . GLU B 1 7 ? -24.219 -16.531 -9.234 1 61.75 7 GLU B C 1
ATOM 731 O O . GLU B 1 7 ? -23.125 -15.984 -9.078 1 61.75 7 GLU B O 1
ATOM 736 N N . LYS B 1 8 ? -25.156 -16.406 -8.508 1 66.06 8 LYS B N 1
ATOM 737 C CA . LYS B 1 8 ? -25.016 -15.602 -7.301 1 66.06 8 LYS B CA 1
ATOM 738 C C . LYS B 1 8 ? -23.984 -16.219 -6.348 1 66.06 8 LYS B C 1
ATOM 740 O O . LYS B 1 8 ? -23.219 -15.492 -5.707 1 66.06 8 LYS B O 1
ATOM 745 N N . ASN B 1 9 ? -24.109 -17.531 -6.352 1 68.62 9 ASN B N 1
ATOM 746 C CA . ASN B 1 9 ? -23.172 -18.25 -5.496 1 68.62 9 ASN B CA 1
ATOM 747 C C . ASN B 1 9 ? -21.734 -18.094 -5.992 1 68.62 9 ASN B C 1
ATOM 749 O O . ASN B 1 9 ? -20.812 -17.891 -5.195 1 68.62 9 ASN B O 1
ATOM 753 N N . VAL B 1 10 ? -21.594 -18.203 -7.297 1 69.12 10 VAL B N 1
ATOM 754 C CA . VAL B 1 10 ? -20.25 -18.047 -7.871 1 69.12 10 VAL B CA 1
ATOM 755 C C . VAL B 1 10 ? -19.766 -16.625 -7.676 1 69.12 10 VAL B C 1
ATOM 757 O O . VAL B 1 10 ? -18.594 -16.406 -7.336 1 69.12 10 VAL B O 1
ATOM 760 N N . ASN B 1 11 ? -20.688 -15.742 -7.797 1 75.25 11 ASN B N 1
ATOM 761 C CA . ASN B 1 11 ? -20.344 -14.336 -7.617 1 75.25 11 ASN B CA 1
ATOM 762 C C . ASN B 1 11 ? -19.953 -14.039 -6.176 1 75.25 11 ASN B C 1
ATOM 764 O O . ASN B 1 11 ? -19.016 -13.273 -5.93 1 75.25 11 ASN B O 1
ATOM 768 N N . GLY B 1 12 ? -20.641 -14.719 -5.344 1 78.56 12 GLY B N 1
ATOM 769 C CA . GLY B 1 12 ? -20.344 -14.531 -3.93 1 78.56 12 GLY B CA 1
ATOM 770 C C . GLY B 1 12 ? -18.984 -15.07 -3.529 1 78.56 12 GLY B C 1
ATOM 771 O O . GLY B 1 12 ? -18.25 -14.43 -2.766 1 78.56 12 GLY B O 1
ATOM 772 N N . VAL B 1 13 ? -18.656 -16.266 -4.047 1 82.31 13 VAL B N 1
ATOM 773 C CA . VAL B 1 13 ? -17.359 -16.875 -3.744 1 82.31 13 VAL B CA 1
ATOM 774 C C . VAL B 1 13 ? -16.234 -16.047 -4.34 1 82.31 13 VAL B C 1
ATOM 776 O O . VAL B 1 13 ? -15.211 -15.82 -3.691 1 82.31 13 VAL B O 1
ATOM 779 N N . GLU B 1 14 ? -16.484 -15.617 -5.488 1 83.06 14 GLU B N 1
ATOM 780 C CA . GLU B 1 14 ? -15.484 -14.789 -6.156 1 83.06 14 GLU B CA 1
ATOM 781 C C . GLU B 1 14 ? -15.266 -13.484 -5.402 1 83.06 14 GLU B C 1
ATOM 783 O O . GLU B 1 14 ? -14.125 -13.031 -5.258 1 83.06 14 GLU B O 1
ATOM 788 N N . GLU B 1 15 ? -16.281 -12.969 -4.957 1 87.38 15 GLU B N 1
ATOM 789 C CA . GLU B 1 15 ? -16.172 -11.727 -4.199 1 87.38 15 GLU B CA 1
ATOM 790 C C . GLU B 1 15 ? -15.438 -11.945 -2.885 1 87.38 15 GLU B C 1
ATOM 792 O O . GLU B 1 15 ? -14.648 -11.102 -2.463 1 87.38 15 GLU B O 1
ATOM 797 N N . SER B 1 16 ? -15.68 -13.016 -2.336 1 88.75 16 SER B N 1
ATOM 798 C CA . SER B 1 16 ? -15.008 -13.344 -1.081 1 88.75 16 SER B CA 1
ATOM 799 C C . SER B 1 16 ? -13.508 -13.555 -1.293 1 88.75 16 SER B C 1
ATOM 801 O O . SER B 1 16 ? -12.695 -13.109 -0.482 1 88.75 16 SER B O 1
ATOM 803 N N . LYS B 1 17 ? -13.195 -14.195 -2.357 1 91.06 17 LYS B N 1
ATOM 804 C CA . LYS B 1 17 ? -11.789 -14.406 -2.674 1 91.06 17 LYS B CA 1
ATOM 805 C C . LYS B 1 17 ? -11.086 -13.086 -2.953 1 91.06 17 LYS B C 1
ATOM 807 O O . LYS B 1 17 ? -9.961 -12.859 -2.492 1 91.06 17 LYS B O 1
ATOM 812 N N . ARG B 1 18 ? -11.758 -12.258 -3.646 1 91.75 18 ARG B N 1
ATOM 813 C CA . ARG B 1 18 ? -11.195 -10.953 -3.961 1 91.75 18 ARG B CA 1
ATOM 814 C C . ARG B 1 18 ? -11 -10.117 -2.697 1 91.75 18 ARG B C 1
ATOM 816 O O . ARG B 1 18 ? -9.984 -9.438 -2.549 1 91.75 18 ARG B O 1
ATOM 823 N N . ALA B 1 19 ? -11.922 -10.234 -1.864 1 93.19 19 ALA B N 1
ATOM 824 C CA . ALA B 1 19 ? -11.828 -9.5 -0.603 1 93.19 19 ALA B CA 1
ATOM 825 C C . ALA B 1 19 ? -10.641 -9.992 0.228 1 93.19 19 ALA B C 1
ATOM 827 O O . ALA B 1 19 ? -9.922 -9.188 0.828 1 93.19 19 ALA B O 1
ATOM 828 N N . GLU B 1 20 ? -10.477 -11.289 0.281 1 94.69 20 GLU B N 1
ATOM 829 C CA . GLU B 1 20 ? -9.352 -11.859 1.014 1 94.69 20 GLU B CA 1
ATOM 830 C C . GLU B 1 20 ? -8.023 -11.43 0.403 1 94.69 20 GLU B C 1
ATOM 832 O O . GLU B 1 20 ? -7.074 -11.117 1.125 1 94.69 20 GLU B O 1
ATOM 837 N N . MET B 1 21 ? -7.914 -11.375 -0.934 1 95.88 21 MET B N 1
ATOM 838 C CA . MET B 1 21 ? -6.703 -10.93 -1.613 1 95.88 21 MET B CA 1
ATOM 839 C C . MET B 1 21 ? -6.414 -9.461 -1.296 1 95.88 21 MET B C 1
ATOM 841 O O . MET B 1 21 ? -5.262 -9.086 -1.076 1 95.88 21 MET B O 1
ATOM 845 N N . HIS B 1 22 ? -7.461 -8.75 -1.261 1 96.44 22 HIS B N 1
ATOM 846 C CA . HIS B 1 22 ? -7.297 -7.332 -0.956 1 96.44 22 HIS B CA 1
ATOM 847 C C . HIS B 1 22 ? -6.75 -7.129 0.453 1 96.44 22 HIS B C 1
ATOM 849 O O . HIS B 1 22 ? -5.875 -6.289 0.668 1 96.44 22 HIS B O 1
ATOM 855 N N . LYS B 1 23 ? -7.25 -7.887 1.329 1 96.81 23 LYS B N 1
ATOM 856 C CA . LYS B 1 23 ? -6.766 -7.801 2.703 1 96.81 23 LYS B CA 1
ATOM 857 C C . LYS B 1 23 ? -5.293 -8.203 2.791 1 96.81 23 LYS B C 1
ATOM 859 O O . LYS B 1 23 ? -4.516 -7.574 3.514 1 96.81 23 LYS B O 1
ATOM 864 N N . THR B 1 24 ? -4.914 -9.164 2.027 1 97.88 24 THR B N 1
ATOM 865 C CA . THR B 1 24 ? -3.592 -9.766 2.125 1 97.88 24 THR B CA 1
ATOM 866 C C . THR B 1 24 ? -2.57 -8.961 1.327 1 97.88 24 THR B C 1
ATOM 868 O O . THR B 1 24 ? -1.432 -8.789 1.767 1 97.88 24 THR B O 1
ATOM 871 N N . TYR B 1 25 ? -3.018 -8.445 0.16 1 98.31 25 TYR B N 1
ATOM 872 C CA . TYR B 1 25 ? -2.037 -7.906 -0.773 1 98.31 25 TYR B CA 1
ATOM 873 C C . TYR B 1 25 ? -2.352 -6.453 -1.107 1 98.31 25 TYR B C 1
ATOM 875 O O . TYR B 1 25 ? -1.587 -5.793 -1.816 1 98.31 25 TYR B O 1
ATOM 883 N N . GLY B 1 26 ? -3.418 -5.902 -0.661 1 97.5 26 GLY B N 1
ATOM 884 C CA . GLY B 1 26 ? -3.82 -4.547 -0.992 1 97.5 26 GLY B CA 1
ATOM 885 C C . GLY B 1 26 ? -4.551 -4.445 -2.318 1 97.5 26 GLY B C 1
ATOM 886 O O . GLY B 1 26 ? -5.141 -3.41 -2.631 1 97.5 26 GLY B O 1
ATOM 887 N N . MET B 1 27 ? -4.43 -5.43 -3.1 1 97.12 27 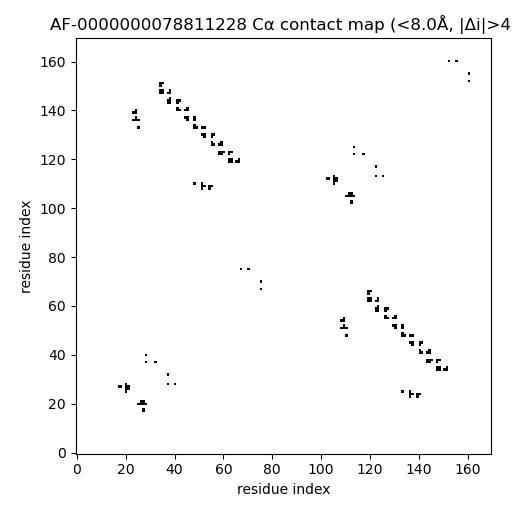MET B N 1
ATOM 888 C CA . MET B 1 27 ? -5.062 -5.543 -4.41 1 97.12 27 MET B CA 1
ATOM 889 C C . MET B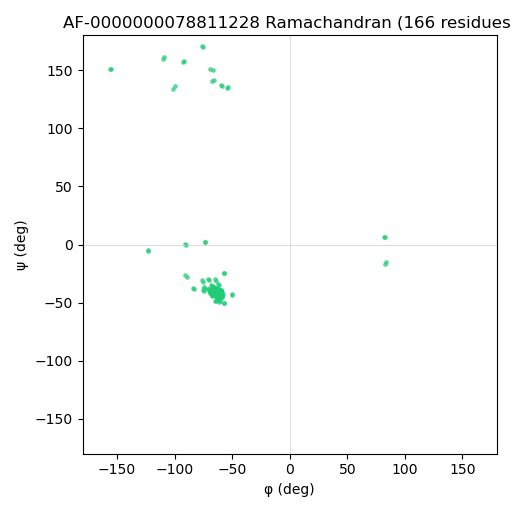 1 27 ? -5.238 -7.004 -4.809 1 97.12 27 MET B C 1
ATOM 891 O O . MET B 1 27 ? -4.48 -7.867 -4.359 1 97.12 27 MET B O 1
ATOM 895 N N . TRP B 1 28 ? -6.258 -7.223 -5.586 1 95.94 28 TRP B N 1
ATOM 896 C CA . TRP B 1 28 ? -6.422 -8.586 -6.07 1 95.94 28 TRP B CA 1
ATOM 897 C C . TRP B 1 28 ? -5.715 -8.781 -7.41 1 95.94 28 TRP B C 1
ATOM 899 O O . TRP B 1 28 ? -5.477 -7.809 -8.133 1 95.94 28 TRP B O 1
ATOM 909 N N . TYR B 1 29 ? -5.395 -10.047 -7.723 1 95.94 29 TYR B N 1
ATOM 910 C CA . TYR B 1 29 ? -4.914 -10.43 -9.047 1 95.94 29 TYR B CA 1
ATOM 911 C C . TYR B 1 29 ? -5.949 -11.266 -9.789 1 95.94 29 TYR B C 1
ATOM 913 O O . TYR B 1 29 ? -6.875 -11.797 -9.172 1 95.94 29 TYR B O 1
ATOM 921 N N . LYS B 1 30 ? -5.816 -11.312 -11.039 1 92.5 30 LYS B N 1
ATOM 922 C CA . LYS B 1 30 ? -6.809 -11.953 -11.898 1 92.5 30 LYS B CA 1
ATOM 923 C C . LYS B 1 30 ? -6.863 -13.461 -11.648 1 92.5 30 LYS B C 1
ATOM 925 O O . LYS B 1 30 ? -5.828 -14.102 -11.477 1 92.5 30 LYS B O 1
ATOM 930 N N . GLU B 1 31 ? -8.102 -13.945 -11.688 1 87.94 31 GLU B N 1
ATOM 931 C CA . GLU B 1 31 ? -8.273 -15.391 -11.625 1 87.94 31 GLU B CA 1
ATOM 932 C C . GLU B 1 31 ? -7.566 -16.078 -12.781 1 87.94 31 GLU B C 1
ATOM 934 O O . GLU B 1 31 ? -7.637 -15.617 -13.922 1 87.94 31 GLU B O 1
ATOM 939 N N . GLY B 1 32 ? -6.848 -17.234 -12.477 1 90.44 32 GLY B N 1
ATOM 940 C CA . GLY B 1 32 ? -6.164 -17.984 -13.531 1 90.44 32 GLY B CA 1
ATOM 941 C C . GLY B 1 32 ? -4.809 -17.391 -13.883 1 90.44 32 GLY B C 1
ATOM 942 O O . GLY B 1 32 ? -4.203 -17.781 -14.883 1 90.44 32 GLY B O 1
ATOM 943 N N . ALA B 1 33 ? -4.391 -16.422 -13.148 1 94.94 33 ALA B N 1
ATOM 944 C CA . ALA B 1 33 ? -3.064 -15.859 -13.383 1 94.94 33 ALA B CA 1
ATOM 945 C C . ALA B 1 33 ? -1.994 -16.953 -13.375 1 94.94 33 ALA B C 1
ATOM 947 O O . ALA B 1 33 ? -2.014 -17.844 -12.516 1 94.94 33 ALA B O 1
ATOM 948 N N . THR B 1 34 ? -1.096 -16.875 -14.359 1 94.62 34 THR B N 1
ATOM 949 C CA . THR B 1 34 ? 0.041 -17.781 -14.391 1 94.62 34 THR B CA 1
ATOM 950 C C . THR B 1 34 ? 1.095 -17.375 -13.367 1 94.62 34 THR B C 1
ATOM 952 O O . THR B 1 34 ? 1.023 -16.281 -12.805 1 94.62 34 THR B O 1
ATOM 955 N N . ALA B 1 35 ? 2.047 -18.203 -13.195 1 94.12 35 ALA B N 1
ATOM 956 C CA . ALA 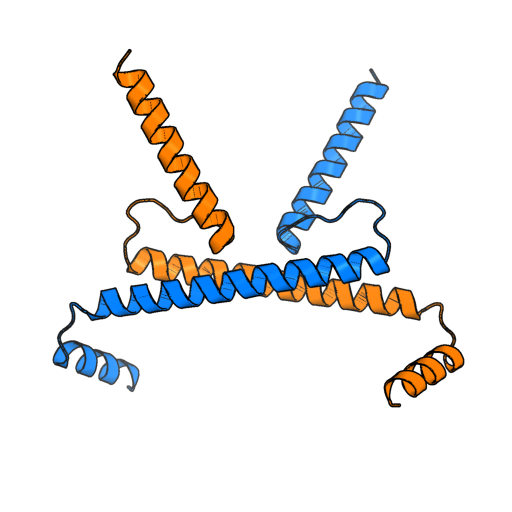B 1 35 ? 3.166 -17.875 -12.312 1 94.12 35 ALA B CA 1
ATOM 957 C C . ALA B 1 35 ? 3.895 -16.625 -12.797 1 94.12 35 ALA B C 1
ATOM 959 O O . ALA B 1 35 ? 4.281 -15.781 -11.992 1 94.12 35 ALA B O 1
ATOM 960 N N . SER B 1 36 ? 4.059 -16.516 -14.039 1 94.62 36 SER B N 1
ATOM 961 C CA . SER B 1 36 ? 4.719 -15.352 -14.609 1 94.62 36 SER B CA 1
ATOM 962 C C . SER B 1 36 ? 3.893 -14.094 -14.391 1 94.62 36 SER B C 1
ATOM 964 O O . SER B 1 36 ? 4.441 -13.031 -14.086 1 94.62 36 SER B O 1
ATOM 966 N N . ASP B 1 37 ? 2.604 -14.211 -14.547 1 96.88 37 ASP B N 1
ATOM 967 C CA . ASP B 1 37 ? 1.709 -13.094 -14.266 1 96.88 37 ASP B CA 1
ATOM 968 C C . ASP B 1 37 ? 1.855 -12.617 -12.828 1 96.88 37 ASP B C 1
ATOM 970 O O . ASP B 1 37 ? 1.915 -11.414 -12.562 1 96.88 37 ASP B O 1
ATOM 974 N N . LEU B 1 38 ? 1.941 -13.555 -11.93 1 97.75 38 LEU B N 1
ATOM 975 C CA . LEU B 1 38 ? 1.987 -13.242 -10.508 1 97.75 38 LEU B CA 1
ATOM 976 C C . LEU B 1 38 ? 3.305 -12.562 -10.141 1 97.75 38 LEU B C 1
ATOM 978 O O . LEU B 1 38 ? 3.324 -11.617 -9.344 1 97.75 38 LEU B O 1
ATOM 982 N N . VAL B 1 39 ? 4.312 -12.969 -10.703 1 97.44 39 VAL B N 1
ATOM 983 C CA . VAL B 1 39 ? 5.602 -12.328 -10.461 1 97.44 39 VAL B CA 1
ATOM 984 C C . VAL B 1 39 ? 5.543 -10.867 -10.898 1 97.44 39 VAL B C 1
ATOM 986 O O . VAL B 1 39 ? 5.918 -9.969 -10.133 1 97.44 39 VAL B O 1
ATOM 989 N N . SER B 1 40 ? 5.07 -10.648 -12.086 1 98 40 SER B N 1
ATOM 990 C CA . SER B 1 40 ? 4.961 -9.289 -12.617 1 98 40 SER B CA 1
ATOM 991 C C . SER B 1 40 ? 4.012 -8.445 -11.773 1 98 40 SER B C 1
ATOM 993 O O . SER B 1 40 ? 4.281 -7.266 -11.523 1 98 40 SER B O 1
ATOM 995 N N . TRP B 1 41 ? 2.986 -9.055 -11.461 1 98.5 41 TRP B N 1
ATOM 996 C CA . TRP B 1 41 ? 1.998 -8.375 -10.633 1 98.5 41 TRP B CA 1
ATOM 997 C C . TRP B 1 41 ? 2.602 -7.961 -9.297 1 98.5 41 TRP B C 1
ATOM 999 O O . TRP B 1 41 ? 2.443 -6.816 -8.867 1 98.5 41 TRP B O 1
ATOM 1009 N N . CYS B 1 42 ? 3.307 -8.805 -8.664 1 98.62 42 CYS B N 1
ATOM 1010 C CA . CYS B 1 42 ? 3.951 -8.516 -7.387 1 98.62 42 CYS B CA 1
ATOM 1011 C C . CYS B 1 42 ? 4.957 -7.379 -7.527 1 98.62 42 CYS B C 1
ATOM 1013 O O . CYS B 1 42 ? 4.996 -6.473 -6.691 1 98.62 42 CYS B O 1
ATOM 1015 N N . ASP B 1 43 ? 5.664 -7.422 -8.57 1 98.56 43 ASP B N 1
ATOM 1016 C CA . ASP B 1 43 ? 6.645 -6.363 -8.789 1 98.56 43 ASP B CA 1
ATOM 1017 C C . ASP B 1 43 ? 5.969 -5.004 -8.898 1 98.56 43 ASP B C 1
ATOM 1019 O O . ASP B 1 43 ? 6.43 -4.02 -8.32 1 98.56 43 ASP B O 1
ATOM 1023 N N . ALA B 1 44 ? 4.969 -4.957 -9.617 1 98.5 44 ALA B N 1
ATOM 1024 C CA . ALA B 1 44 ? 4.238 -3.709 -9.812 1 98.5 44 ALA B CA 1
ATOM 1025 C C . ALA B 1 44 ? 3.646 -3.209 -8.5 1 98.5 44 ALA B C 1
ATOM 1027 O O . ALA B 1 44 ? 3.717 -2.016 -8.195 1 98.5 44 ALA B O 1
ATOM 1028 N N . ARG B 1 45 ? 3.102 -4.105 -7.707 1 98.56 45 ARG B N 1
ATOM 1029 C CA . ARG B 1 45 ? 2.486 -3.721 -6.438 1 98.56 45 ARG B CA 1
ATOM 1030 C C . ARG B 1 45 ? 3.535 -3.221 -5.453 1 98.56 45 ARG B C 1
ATOM 1032 O O . ARG B 1 45 ? 3.334 -2.203 -4.785 1 98.56 45 ARG B O 1
ATOM 1039 N N . ILE B 1 46 ? 4.578 -3.9 -5.406 1 98.75 46 ILE B N 1
ATOM 1040 C CA . ILE B 1 46 ? 5.648 -3.537 -4.488 1 98.75 46 ILE B CA 1
ATOM 1041 C C . ILE B 1 46 ? 6.156 -2.135 -4.816 1 98.75 46 ILE B C 1
ATOM 1043 O O . ILE B 1 46 ? 6.398 -1.327 -3.916 1 98.75 46 ILE B O 1
ATOM 1047 N N . ALA B 1 47 ? 6.273 -1.817 -6.066 1 98.75 47 ALA B N 1
ATOM 1048 C CA . ALA B 1 47 ? 6.715 -0.489 -6.488 1 98.75 47 ALA B CA 1
ATOM 1049 C C . ALA B 1 47 ? 5.746 0.587 -6.008 1 98.75 47 ALA B C 1
ATOM 1051 O O . ALA B 1 47 ? 6.168 1.623 -5.488 1 98.75 47 ALA B O 1
ATOM 1052 N N . VAL B 1 48 ? 4.504 0.326 -6.168 1 98.5 48 VAL B N 1
ATOM 1053 C CA . VAL B 1 48 ? 3.477 1.278 -5.754 1 98.5 48 VAL B CA 1
ATOM 1054 C C . VAL B 1 48 ? 3.535 1.478 -4.242 1 98.5 48 VAL B C 1
ATOM 1056 O O . VAL B 1 48 ? 3.529 2.611 -3.758 1 98.5 48 VAL B O 1
ATOM 1059 N N . TYR B 1 49 ? 3.607 0.438 -3.498 1 98.81 49 TYR B N 1
ATOM 1060 C CA . TYR B 1 49 ? 3.604 0.517 -2.043 1 98.81 49 TYR B CA 1
ATOM 1061 C C . TYR B 1 49 ? 4.852 1.229 -1.532 1 98.81 49 TYR B C 1
ATOM 1063 O O . TYR B 1 49 ? 4.789 1.983 -0.559 1 98.81 49 TYR B O 1
ATOM 1071 N N . ARG B 1 50 ? 5.938 1 -2.16 1 98.81 50 ARG B N 1
ATOM 1072 C CA . ARG B 1 50 ? 7.164 1.691 -1.78 1 98.81 50 ARG B CA 1
ATOM 1073 C C . ARG B 1 50 ? 7.035 3.195 -1.997 1 98.81 50 ARG B C 1
ATOM 1075 O O . ARG B 1 50 ? 7.508 3.988 -1.181 1 98.81 50 ARG B O 1
ATOM 1082 N N . GLU B 1 51 ? 6.41 3.588 -3.074 1 98.81 51 GLU B N 1
ATOM 1083 C CA . GLU B 1 51 ? 6.168 5.004 -3.322 1 98.81 51 GLU B CA 1
ATOM 1084 C C . GLU B 1 51 ? 5.234 5.598 -2.271 1 98.81 51 GLU B C 1
ATOM 1086 O O . GLU B 1 51 ? 5.465 6.699 -1.776 1 98.81 51 GLU B O 1
ATOM 1091 N N . TRP B 1 52 ? 4.234 4.859 -1.966 1 98.56 52 TRP B N 1
ATOM 1092 C CA . TRP B 1 52 ? 3.305 5.32 -0.939 1 98.56 52 TRP B CA 1
ATOM 1093 C C . TRP B 1 52 ? 4.008 5.465 0.407 1 98.56 52 TRP B C 1
ATOM 1095 O O . TRP B 1 52 ? 3.777 6.434 1.135 1 98.56 52 TRP B O 1
ATOM 1105 N N . ILE B 1 53 ? 4.84 4.531 0.729 1 98.81 53 ILE B N 1
ATOM 1106 C CA . ILE B 1 53 ? 5.582 4.59 1.982 1 98.81 53 ILE B CA 1
ATOM 1107 C C . ILE B 1 53 ? 6.477 5.832 1.996 1 98.81 53 ILE B C 1
ATOM 1109 O O . ILE B 1 53 ? 6.512 6.566 2.984 1 98.81 53 ILE B O 1
ATOM 1113 N N . LYS B 1 54 ? 7.105 6.027 0.934 1 98.81 54 LYS B N 1
ATOM 1114 C CA . LYS B 1 54 ? 7.949 7.215 0.818 1 98.81 54 LYS B CA 1
ATOM 1115 C C . LYS B 1 54 ? 7.141 8.484 1.05 1 98.81 54 LYS B C 1
ATOM 1117 O O . LYS B 1 54 ? 7.547 9.352 1.826 1 98.81 54 LYS B O 1
ATOM 1122 N N . ASN B 1 55 ? 6.074 8.617 0.391 1 98.69 55 ASN B N 1
ATOM 1123 C CA . ASN B 1 55 ? 5.215 9.789 0.522 1 98.69 55 ASN B CA 1
ATOM 1124 C C . ASN B 1 55 ? 4.699 9.945 1.949 1 98.69 55 ASN B C 1
ATOM 1126 O O . ASN B 1 55 ? 4.652 11.062 2.475 1 98.69 55 ASN B O 1
ATOM 1130 N N . CYS B 1 56 ? 4.312 8.852 2.57 1 98.56 56 CYS B N 1
ATOM 1131 C CA . CYS B 1 56 ? 3.844 8.883 3.951 1 98.56 56 CYS B CA 1
ATOM 1132 C C . CYS B 1 56 ? 4.957 9.328 4.891 1 98.56 56 CYS B C 1
ATOM 1134 O O . CYS B 1 56 ? 4.711 10.07 5.84 1 98.56 56 CYS B O 1
ATOM 1136 N N . MET B 1 57 ? 6.082 8.828 4.645 1 98.69 57 MET B N 1
ATOM 1137 C CA . MET B 1 57 ? 7.215 9.219 5.48 1 98.69 57 MET B CA 1
ATOM 1138 C C . MET B 1 57 ? 7.477 10.719 5.371 1 98.69 57 MET B C 1
ATOM 1140 O O . MET B 1 57 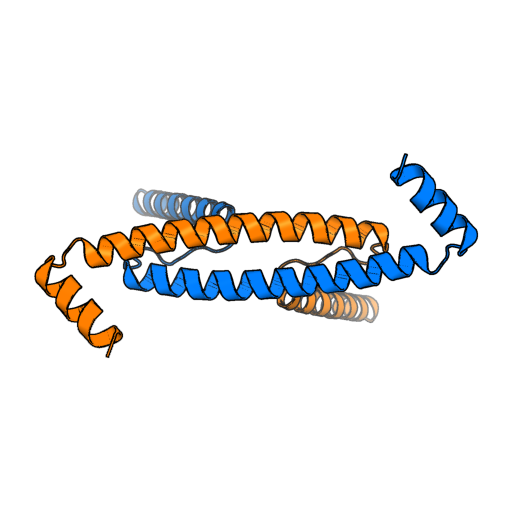? 7.734 11.383 6.375 1 98.69 57 MET B O 1
ATOM 1144 N N . GLU B 1 58 ? 7.414 11.273 4.176 1 98.44 58 GLU B N 1
ATOM 1145 C CA . GLU B 1 58 ? 7.621 12.703 3.961 1 98.44 58 GLU B CA 1
ATOM 1146 C C . GLU B 1 58 ? 6.539 13.523 4.652 1 98.44 58 GLU B C 1
ATOM 1148 O O . GLU B 1 58 ? 6.84 14.531 5.309 1 98.44 58 GLU B O 1
ATOM 1153 N N . LEU B 1 59 ? 5.371 13.133 4.543 1 97.75 59 LEU B N 1
ATOM 1154 C CA . LEU B 1 59 ? 4.262 13.805 5.215 1 97.75 59 LEU B CA 1
ATOM 1155 C C . LEU B 1 59 ? 4.43 13.75 6.73 1 97.75 59 LEU B C 1
ATOM 1157 O O . LEU B 1 59 ? 4.215 14.75 7.418 1 97.75 59 LEU B O 1
ATOM 1161 N N . LYS B 1 60 ? 4.82 12.57 7.184 1 97.81 60 LYS B N 1
ATOM 1162 C CA . LYS B 1 60 ? 5.047 12.398 8.617 1 97.81 60 LYS B CA 1
ATOM 1163 C C . LYS B 1 60 ? 6.117 13.367 9.125 1 97.81 60 LYS B C 1
ATOM 1165 O O . LYS B 1 60 ? 5.926 14.023 10.148 1 97.81 60 LYS B O 1
ATOM 1170 N N . HIS B 1 61 ? 7.098 13.461 8.406 1 96.62 61 HIS B N 1
ATOM 1171 C CA . HIS B 1 61 ? 8.203 14.328 8.797 1 96.62 61 HIS B CA 1
ATOM 1172 C C . HIS B 1 61 ? 7.773 15.789 8.82 1 96.62 61 HIS B C 1
ATOM 1174 O O . HIS B 1 61 ? 8.078 16.516 9.773 1 96.62 61 HIS B O 1
ATOM 1180 N N . SER B 1 62 ? 7.152 16.219 7.828 1 95.69 62 SER B N 1
ATOM 1181 C CA . SER B 1 62 ? 6.664 17.594 7.77 1 95.69 62 SER B CA 1
ATOM 1182 C C . SER B 1 62 ? 5.699 17.875 8.914 1 95.69 62 SER B C 1
ATOM 1184 O O . SER B 1 62 ? 5.727 18.969 9.492 1 95.69 62 SER B O 1
ATOM 1186 N N . SER B 1 63 ? 4.898 16.953 9.211 1 95.31 63 SER B N 1
ATOM 1187 C CA . SER B 1 63 ? 3.932 17.094 10.289 1 95.31 63 SER B CA 1
ATOM 1188 C C . SER B 1 63 ? 4.621 17.141 11.648 1 95.31 63 SER B C 1
ATOM 1190 O O . SER B 1 63 ? 4.227 17.906 12.531 1 95.31 63 SER B O 1
ATOM 1192 N N . GLN B 1 64 ? 5.586 16.312 11.758 1 92 64 GLN B N 1
ATOM 1193 C CA . GLN B 1 64 ? 6.371 16.328 12.984 1 92 64 GLN B CA 1
ATOM 1194 C C . GLN B 1 64 ? 7.07 17.672 13.172 1 92 64 GLN B C 1
ATOM 1196 O O . GLN B 1 64 ? 7.113 18.219 14.281 1 92 64 GLN B O 1
ATOM 1201 N N . ALA B 1 65 ? 7.578 18.203 12.102 1 91.19 65 ALA B N 1
ATOM 1202 C CA . ALA B 1 65 ? 8.219 19.516 12.156 1 91.19 65 ALA B CA 1
ATOM 1203 C C . ALA B 1 65 ? 7.223 20.594 12.578 1 91.19 65 ALA B C 1
ATOM 1205 O O . ALA B 1 65 ? 7.559 21.469 13.375 1 91.19 65 ALA B O 1
ATOM 1206 N N . GLN B 1 66 ? 6.047 20.5 12.141 1 90.88 66 GLN B N 1
ATOM 1207 C CA . GLN B 1 66 ? 4.996 21.438 12.508 1 90.88 66 GLN B CA 1
ATOM 1208 C C . GLN B 1 66 ? 4.691 21.359 14.008 1 90.88 66 GLN B C 1
ATOM 1210 O O . GLN B 1 66 ? 4.469 22.391 14.656 1 90.88 66 GLN B O 1
ATOM 1215 N N . LEU B 1 67 ? 4.699 20.172 14.539 1 87.81 67 LEU B N 1
ATOM 1216 C CA . LEU B 1 67 ? 4.449 19.969 15.961 1 87.81 67 LEU B CA 1
ATOM 1217 C C . LEU B 1 67 ? 5.547 20.594 16.797 1 87.81 67 LEU B C 1
ATOM 1219 O O . LEU B 1 67 ? 5.27 21.141 17.875 1 87.81 67 LEU B O 1
ATOM 1223 N N . LEU B 1 68 ? 6.66 20.625 16.219 1 87.94 68 LEU B N 1
ATOM 1224 C CA . LEU B 1 68 ? 7.82 21.109 16.9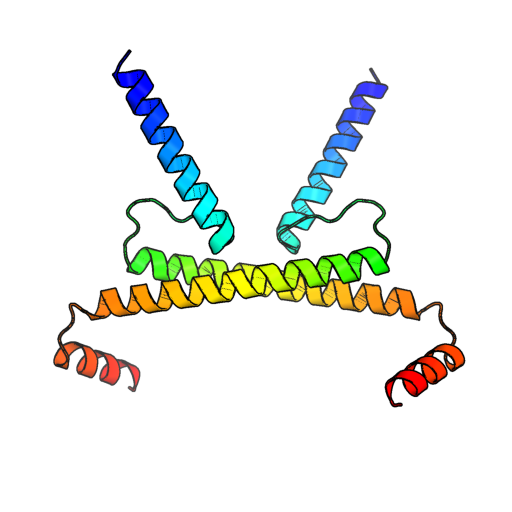53 1 87.94 68 LEU B CA 1
ATOM 1225 C C . LEU B 1 68 ? 8 22.609 16.75 1 87.94 68 LEU B C 1
ATOM 1227 O O . LEU B 1 68 ? 8.664 23.266 17.562 1 87.94 68 LEU B O 1
ATOM 1231 N N . SER B 1 69 ? 7.52 23.109 15.641 1 86.12 69 SER B N 1
ATOM 1232 C CA . SER B 1 69 ? 7.742 24.5 15.297 1 86.12 69 SER B CA 1
ATOM 1233 C C . SER B 1 69 ? 7.219 25.438 16.391 1 86.12 69 SER B C 1
ATOM 1235 O O . SER B 1 69 ? 7.723 26.547 16.562 1 86.12 69 SER B O 1
ATOM 1237 N N . GLY B 1 70 ? 6.258 25 17.188 1 76.81 70 GLY B N 1
ATOM 1238 C CA . GLY B 1 70 ? 5.766 25.844 18.266 1 76.81 70 GLY B CA 1
ATOM 1239 C C . GLY B 1 70 ? 6.504 25.641 19.562 1 76.81 70 GLY B C 1
ATOM 1240 O O . GLY B 1 70 ? 6.258 26.359 20.547 1 76.81 70 GLY B O 1
ATOM 1241 N N . MET B 1 71 ? 7.434 24.797 19.516 1 81.12 71 MET B N 1
ATOM 1242 C CA . MET B 1 71 ? 8.148 24.484 20.75 1 81.12 71 MET B CA 1
ATOM 1243 C C . MET B 1 71 ? 9.477 25.234 20.828 1 81.12 71 MET B C 1
ATOM 1245 O O . MET B 1 71 ? 10.125 25.453 19.797 1 81.12 71 MET B O 1
ATOM 1249 N N . SER B 1 72 ? 9.68 25.75 22.031 1 84.19 72 SER B N 1
ATOM 1250 C CA . SER B 1 72 ? 10.961 26.422 22.234 1 84.19 72 SER B CA 1
ATOM 1251 C C . SER B 1 72 ? 12.109 25.406 22.234 1 84.19 72 SER B C 1
ATOM 1253 O O . SER B 1 72 ? 11.898 24.219 22.469 1 84.19 72 SER B O 1
ATOM 1255 N N . LYS B 1 73 ? 13.266 25.891 21.812 1 85.88 73 LYS B N 1
ATOM 1256 C CA . LYS B 1 73 ? 14.469 25.078 21.859 1 85.88 73 LYS B CA 1
ATOM 1257 C C . LYS B 1 73 ? 14.648 24.453 23.25 1 85.88 73 LYS B C 1
ATOM 1259 O O . LYS B 1 73 ? 14.984 23.266 23.359 1 85.88 73 LYS B O 1
ATOM 1264 N N . GLU B 1 74 ? 14.438 25.203 24.266 1 86.75 74 GLU B N 1
ATOM 1265 C CA . GLU B 1 74 ? 14.562 24.75 25.641 1 86.75 74 GLU B CA 1
ATOM 1266 C C . GLU B 1 74 ? 13.617 23.578 25.922 1 86.75 74 GLU B C 1
ATOM 1268 O O . GLU B 1 74 ? 14 22.609 26.578 1 86.75 74 GLU B O 1
ATOM 1273 N N . ALA B 1 75 ? 12.43 23.734 25.375 1 82.31 75 ALA B N 1
ATOM 1274 C CA . ALA B 1 75 ? 11.438 22.688 25.562 1 82.31 75 ALA B CA 1
ATOM 1275 C C . ALA B 1 75 ? 11.852 21.391 24.859 1 82.31 75 ALA B C 1
ATOM 1277 O O . ALA B 1 75 ? 11.672 20.297 25.406 1 82.31 75 ALA B O 1
ATOM 1278 N N . LEU B 1 76 ? 12.43 21.562 23.719 1 82.25 76 LEU B N 1
ATOM 1279 C CA . LEU B 1 76 ? 12.875 20.422 22.922 1 82.25 76 LEU B CA 1
ATOM 1280 C C . LEU B 1 76 ? 14.055 19.719 23.594 1 82.25 76 LEU B C 1
ATOM 1282 O O . LEU B 1 76 ? 14.109 18.484 23.641 1 82.25 76 LEU B O 1
ATOM 1286 N N . GLU B 1 77 ? 14.93 20.5 24.094 1 85.12 77 GLU B N 1
ATOM 1287 C CA . GLU B 1 77 ? 16.094 19.953 24.812 1 85.12 77 GLU B CA 1
ATOM 1288 C C . GLU B 1 77 ? 15.656 19.203 26.062 1 85.12 77 GLU B C 1
ATOM 1290 O O . GLU B 1 77 ? 16.172 18.125 26.359 1 85.12 77 GLU B O 1
ATOM 1295 N N . ARG B 1 78 ? 14.758 19.688 26.75 1 83.12 78 ARG B N 1
ATOM 1296 C CA . ARG B 1 78 ? 14.242 19.031 27.953 1 83.12 78 ARG B CA 1
ATOM 1297 C C . ARG B 1 78 ? 13.586 17.703 27.594 1 83.12 78 ARG B C 1
ATOM 1299 O O . ARG B 1 78 ? 13.781 16.703 28.297 1 83.12 78 ARG B O 1
ATOM 1306 N N . ALA B 1 79 ? 12.828 17.766 26.531 1 76.38 79 ALA B N 1
ATOM 1307 C CA . ALA B 1 79 ? 12.164 16.547 26.078 1 76.38 79 ALA B CA 1
ATOM 1308 C C . ALA B 1 79 ? 13.18 15.477 25.734 1 76.38 79 ALA B C 1
ATOM 1310 O O . ALA B 1 79 ? 13.008 14.305 26.078 1 76.38 79 ALA B O 1
ATOM 1311 N N . LEU B 1 80 ? 14.203 15.93 24.984 1 80.88 80 LEU B N 1
ATOM 1312 C CA . LEU B 1 80 ? 15.25 15 24.562 1 80.88 80 LEU B CA 1
ATOM 1313 C C . LEU B 1 80 ? 15.977 14.422 25.766 1 80.88 80 LEU B C 1
ATOM 1315 O O . LEU B 1 80 ? 16.328 13.242 25.781 1 80.88 80 LEU B O 1
ATOM 1319 N N . ALA B 1 81 ? 16.094 15.172 26.703 1 83.75 81 ALA B N 1
ATOM 1320 C CA . ALA B 1 81 ? 16.781 14.742 27.922 1 83.75 81 ALA B CA 1
ATOM 1321 C C . ALA B 1 81 ? 15.984 13.68 28.656 1 83.75 81 ALA B C 1
ATOM 1323 O O . ALA B 1 81 ? 16.562 12.766 29.266 1 83.75 81 ALA B O 1
ATOM 1324 N N . THR B 1 82 ? 14.719 13.781 28.609 1 77.62 82 THR B N 1
ATOM 1325 C CA . THR B 1 82 ? 13.867 12.82 29.297 1 77.62 82 THR B CA 1
ATOM 1326 C C . THR B 1 82 ? 13.914 11.461 28.594 1 77.62 82 THR B C 1
ATOM 1328 O O . THR B 1 82 ? 13.727 10.422 29.234 1 77.62 82 THR B O 1
ATOM 1331 N N . PHE B 1 83 ? 14.125 11.531 27.312 1 71.06 83 PHE B N 1
ATOM 1332 C CA . PHE B 1 83 ? 14.188 10.281 26.562 1 71.06 83 PHE B CA 1
ATOM 1333 C C . PHE B 1 83 ? 15.508 9.57 26.797 1 71.06 83 PHE B C 1
ATOM 1335 O O . PHE B 1 83 ? 15.578 8.336 26.75 1 71.06 83 PHE B O 1
ATOM 1342 N N . ASN B 1 84 ? 16.547 10.234 26.875 1 67.81 84 ASN B N 1
ATOM 1343 C CA . ASN B 1 84 ? 17.875 9.672 27.109 1 67.81 84 ASN B CA 1
ATOM 1344 C C . ASN B 1 84 ? 18.031 9.227 28.562 1 67.81 84 ASN B C 1
ATOM 1346 O O . ASN B 1 84 ? 19.078 8.68 28.938 1 67.81 84 ASN B O 1
ATOM 1350 N N . GLN B 1 85 ? 17.078 9.359 29.25 1 57.91 85 GLN B N 1
ATOM 1351 C CA . GLN B 1 85 ? 17.141 8.797 30.609 1 57.91 85 GLN B CA 1
ATOM 1352 C C . GLN B 1 85 ? 16.5 7.41 30.656 1 57.91 85 GLN B C 1
ATOM 1354 O O . GLN B 1 85 ? 15.578 7.121 29.891 1 57.91 85 GLN B O 1
#

Radius of gyration: 23.99 Å; Cα contacts (8 Å, |Δi|>4): 103; chains: 2; bounding box: 62×57×50 Å

Secondary structure (DSSP, 8-state):
-HHHHHHHHHHHHHHHHHHHHHHHHSS---TT--HHHHHHHHHHHHHHHHHHHHHHHHHHHHHHHHHHHTS-HHHHHHHHHHH--/-HHHHHHHHHHHHHHHHHHHHHHHHSS---TT--HHHHHHHHHHHHHHHHHHHHHHHHHHHHHHHHHHHTS-HHHHHHHHHHH--

pLDDT: mean 88.03, std 11.85, range [52.91, 98.81]

Organism: NCBI:txid997873

Sequence (170 aa):
MTTLENEKNVNGVEESKRAEMHKTYGMWYKEGATASDLVSWCDARIAVYREWIKNCMELKHSSQAQLLSGMSKEALERALATFNQMTTLENEKNVNGVEESKRAEMHKTYGMWYKEGATASDLVSWCDARIAVYREWIKNCMELKHSSQAQLLSGMSKEALERALATFNQ